Protein AF-A0A0M3AJU9-F1 (afdb_monomer_lite)

Secondary structure (DSSP, 8-state):
--SSPPPHHHHHHHHTTT-B---STT---HHHHHHHHHTT-S---SSS-THHHHHHHHHHHTT----TTTTSGGGGGTSSPPPSS--TT-EEEEEETTEEEEEEEEEE-TTT-PEEEE-SSSSSB-

Foldseek 3Di:
DDPDPDQQLVVVLVVFAFPFFDPDPPDTDVVLQVLCVVLVHPDRHLVQQCQLSSSCSSCVSNVHWAFPPSRFLCSRVVGDDDDPDADAQDWDWAADVPGIGIFGFHAADPPPRHTDTGTAPPVRGD

pLDDT: mean 90.04, std 9.19, range [48.62, 98.31]

Radius of gyration: 14.42 Å; chains: 1; bounding box: 41×31×39 Å

Structure (mmCIF, N/CA/C/O backbone):
data_AF-A0A0M3AJU9-F1
#
_entry.id   AF-A0A0M3AJU9-F1
#
loop_
_atom_site.group_PDB
_atom_site.id
_atom_site.type_symbol
_atom_site.label_atom_id
_atom_site.label_alt_id
_atom_site.label_comp_id
_atom_site.label_asym_id
_atom_site.label_entity_id
_atom_site.label_seq_id
_atom_site.pdbx_PDB_ins_code
_atom_site.Cartn_x
_atom_site.Cartn_y
_atom_site.Cartn_z
_atom_site.occupancy
_atom_site.B_iso_or_equiv
_atom_site.auth_seq_id
_atom_site.auth_comp_id
_atom_site.auth_asym_id
_atom_site.auth_atom_id
_atom_site.pdbx_PDB_model_num
ATOM 1 N N . MET A 1 1 ? -5.287 -4.128 23.562 1.00 48.62 1 MET A N 1
ATOM 2 C CA . MET A 1 1 ? -4.801 -4.692 22.281 1.00 48.62 1 MET A CA 1
ATOM 3 C C . MET A 1 1 ? -5.814 -5.745 21.845 1.00 48.62 1 MET A C 1
ATOM 5 O O . MET A 1 1 ? -6.502 -6.253 22.721 1.00 48.62 1 MET A O 1
ATOM 9 N N . SER A 1 2 ? -6.026 -5.993 20.550 1.00 50.41 2 SER A N 1
ATOM 10 C CA . SER A 1 2 ? -7.012 -6.999 20.117 1.00 50.41 2 SER A CA 1
ATOM 11 C C . SER A 1 2 ? -6.583 -8.402 20.553 1.00 50.41 2 SER A C 1
ATOM 13 O O . SER A 1 2 ? -5.413 -8.732 20.417 1.00 50.41 2 SER A O 1
ATOM 15 N N . ASN A 1 3 ? -7.524 -9.234 21.008 1.00 65.12 3 ASN A N 1
ATOM 16 C CA . ASN A 1 3 ? -7.285 -10.653 21.335 1.00 65.12 3 ASN A CA 1
ATOM 17 C C . ASN A 1 3 ? -7.138 -11.564 20.099 1.00 65.12 3 ASN A C 1
ATOM 19 O O . ASN A 1 3 ? -7.017 -12.776 20.238 1.00 65.12 3 ASN A O 1
ATOM 23 N N . TYR A 1 4 ? -7.184 -10.999 18.893 1.00 67.56 4 T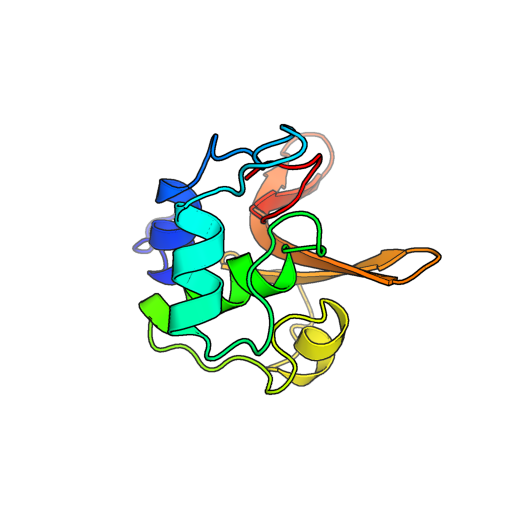YR A N 1
ATOM 24 C CA . TYR A 1 4 ? -7.017 -11.744 17.650 1.00 67.56 4 TYR A CA 1
ATOM 25 C C . TYR A 1 4 ? -5.547 -11.731 17.214 1.00 67.56 4 TYR A C 1
ATOM 27 O O . TYR A 1 4 ? -4.893 -10.697 17.391 1.00 67.56 4 TYR A O 1
ATOM 35 N N . PRO A 1 5 ? -5.037 -12.838 16.636 1.00 81.12 5 PRO A N 1
ATOM 36 C CA . PRO A 1 5 ? -3.698 -12.866 16.060 1.00 81.12 5 PRO A CA 1
ATOM 37 C C . PRO A 1 5 ? -3.569 -11.798 14.969 1.00 81.12 5 PRO A C 1
ATOM 39 O O . PRO A 1 5 ? -4.532 -11.496 14.257 1.00 81.12 5 PRO A O 1
ATOM 42 N N . GLU A 1 6 ? -2.380 -11.204 14.856 1.00 90.81 6 GLU A N 1
ATOM 43 C CA . GLU A 1 6 ? -2.110 -10.203 13.827 1.00 90.81 6 GLU A CA 1
ATOM 44 C C . GLU A 1 6 ? -2.295 -10.810 12.431 1.00 90.81 6 GLU A C 1
ATOM 46 O O . GLU A 1 6 ? -1.889 -11.940 12.157 1.00 90.81 6 GLU A O 1
ATOM 51 N N . LEU A 1 7 ? -2.934 -10.049 11.542 1.00 95.75 7 LEU A N 1
ATOM 52 C CA . LEU A 1 7 ? -3.158 -10.490 10.171 1.00 95.75 7 LEU A CA 1
ATOM 53 C C . LEU A 1 7 ? -1.808 -10.571 9.441 1.00 95.75 7 LEU A C 1
ATOM 55 O O . LEU A 1 7 ? -1.043 -9.605 9.515 1.00 95.75 7 LEU A O 1
ATOM 59 N N . PRO A 1 8 ? -1.514 -11.648 8.686 1.00 97.00 8 PRO A N 1
ATOM 60 C CA . PRO A 1 8 ? -0.189 -11.848 8.092 1.00 97.00 8 PRO A CA 1
ATOM 61 C C . PRO A 1 8 ? 0.297 -10.691 7.208 1.00 97.00 8 PRO A C 1
ATOM 63 O O . PRO A 1 8 ? 1.467 -10.324 7.261 1.00 97.00 8 PRO A O 1
ATOM 66 N N . TRP A 1 9 ? -0.598 -10.052 6.446 1.00 97.44 9 TRP A N 1
ATOM 67 C CA . TRP A 1 9 ? -0.236 -8.900 5.608 1.00 97.44 9 TRP A CA 1
ATOM 68 C C . TRP A 1 9 ? 0.020 -7.622 6.418 1.00 97.44 9 TRP A C 1
ATOM 70 O O . TRP A 1 9 ? 0.745 -6.744 5.960 1.00 97.44 9 TRP A O 1
ATOM 80 N N . ILE A 1 10 ? -0.544 -7.507 7.625 1.00 97.44 10 ILE A N 1
ATOM 81 C CA . ILE A 1 10 ? -0.241 -6.399 8.537 1.00 97.44 10 ILE A CA 1
ATOM 82 C C . ILE A 1 10 ? 1.083 -6.644 9.251 1.00 97.44 10 ILE A C 1
ATOM 84 O O . ILE A 1 10 ? 1.879 -5.713 9.353 1.00 97.44 10 ILE A O 1
ATOM 88 N N . ALA A 1 11 ? 1.357 -7.885 9.657 1.00 96.56 11 ALA A N 1
ATOM 89 C CA . ALA A 1 11 ? 2.671 -8.268 10.164 1.00 96.56 11 ALA A CA 1
ATOM 90 C C . ALA A 1 11 ? 3.769 -7.975 9.126 1.00 96.56 11 ALA A C 1
ATOM 92 O O . ALA A 1 11 ? 4.795 -7.394 9.470 1.00 96.56 11 ALA A O 1
ATOM 93 N N . GLU A 1 12 ? 3.536 -8.302 7.849 1.00 97.44 12 GLU A N 1
ATOM 94 C CA . GLU A 1 12 ? 4.456 -7.958 6.759 1.00 97.44 12 GLU A CA 1
ATOM 95 C C . GLU A 1 12 ? 4.616 -6.442 6.601 1.00 97.44 12 GLU A C 1
ATOM 97 O O . GLU A 1 12 ? 5.741 -5.948 6.588 1.00 97.44 12 GLU A O 1
ATOM 102 N N . ALA A 1 13 ? 3.515 -5.686 6.575 1.00 96.94 13 ALA A N 1
ATOM 103 C CA . ALA A 1 13 ? 3.562 -4.229 6.469 1.00 96.94 13 ALA A CA 1
ATOM 104 C C . ALA A 1 13 ? 4.391 -3.577 7.593 1.00 96.94 13 ALA A C 1
ATOM 106 O O . ALA A 1 13 ? 5.116 -2.614 7.348 1.00 96.94 13 ALA A O 1
ATOM 107 N N . ARG A 1 14 ? 4.319 -4.104 8.824 1.00 95.69 14 ARG A N 1
ATOM 108 C CA . ARG A 1 14 ? 5.064 -3.573 9.979 1.00 95.69 14 ARG A CA 1
ATOM 109 C C . ARG A 1 14 ? 6.573 -3.762 9.889 1.00 95.69 14 ARG A C 1
ATOM 111 O O . ARG A 1 14 ? 7.291 -2.940 10.453 1.00 95.69 14 ARG A O 1
ATOM 118 N N . LYS A 1 15 ? 7.060 -4.791 9.187 1.00 96.06 15 LYS A N 1
ATOM 119 C CA . LYS A 1 15 ? 8.507 -5.018 8.996 1.00 96.06 15 LYS A CA 1
ATOM 120 C C . LYS A 1 15 ? 9.184 -3.875 8.247 1.00 96.06 15 LYS A C 1
ATOM 122 O O . LYS A 1 15 ? 10.386 -3.687 8.384 1.00 96.06 15 LYS A O 1
ATOM 127 N N . HIS A 1 16 ? 8.405 -3.130 7.469 1.00 95.06 16 HIS A N 1
ATOM 128 C CA . HIS A 1 16 ? 8.902 -2.073 6.600 1.00 95.06 16 HIS A CA 1
ATOM 129 C C . HIS A 1 16 ? 8.755 -0.678 7.204 1.00 95.06 16 HIS A C 1
ATOM 131 O O . HIS A 1 16 ? 9.164 0.274 6.557 1.00 95.06 16 HIS A O 1
ATOM 137 N N . ILE A 1 17 ? 8.210 -0.531 8.420 1.00 92.81 17 ILE A N 1
ATOM 138 C CA . ILE A 1 17 ? 8.116 0.774 9.094 1.00 92.81 17 ILE A CA 1
ATOM 139 C C . ILE A 1 17 ? 9.506 1.414 9.173 1.00 92.81 17 ILE A C 1
ATOM 141 O O . ILE A 1 17 ? 10.449 0.811 9.686 1.00 92.81 17 ILE A O 1
ATOM 145 N N . GLY A 1 18 ? 9.618 2.648 8.683 1.00 89.69 18 GLY A N 1
ATOM 146 C CA . GLY A 1 18 ? 10.884 3.377 8.605 1.00 89.69 18 GLY A CA 1
ATOM 147 C C . GLY A 1 18 ? 11.653 3.179 7.297 1.00 89.69 18 GLY A C 1
ATOM 148 O O . GLY A 1 18 ? 12.654 3.872 7.096 1.00 89.69 18 GLY A O 1
ATOM 149 N N . LEU A 1 19 ? 11.188 2.308 6.391 1.00 88.88 19 LEU A N 1
ATOM 150 C CA . LEU A 1 19 ? 11.681 2.257 5.017 1.00 88.88 19 LEU A CA 1
ATOM 151 C C . LEU A 1 19 ? 11.420 3.602 4.341 1.00 88.88 19 LEU A C 1
ATOM 153 O O . LEU A 1 19 ? 10.322 4.153 4.426 1.00 88.88 19 LEU A O 1
ATOM 157 N N . LYS A 1 20 ? 12.435 4.104 3.644 1.00 84.44 20 LYS A N 1
ATOM 158 C CA . LYS A 1 20 ? 12.365 5.332 2.859 1.00 84.44 20 LYS A CA 1
ATOM 159 C C . LYS A 1 20 ? 12.706 5.022 1.410 1.00 84.44 20 LYS A C 1
ATOM 161 O O . LYS A 1 20 ? 13.487 4.108 1.139 1.00 84.44 20 LYS A O 1
ATOM 166 N N . GLU A 1 21 ? 12.109 5.786 0.511 1.00 77.88 21 GLU A N 1
ATOM 167 C CA . GLU A 1 21 ? 12.586 5.920 -0.863 1.00 77.88 21 GLU A CA 1
ATOM 168 C C . GLU A 1 21 ? 14.045 6.394 -0.859 1.00 77.88 21 GLU A C 1
ATOM 170 O O . GLU A 1 21 ? 14.448 7.171 0.021 1.00 77.88 21 GLU A O 1
ATOM 175 N N . ASP A 1 22 ? 14.840 5.921 -1.816 1.00 76.50 22 ASP A N 1
ATOM 176 C CA . ASP A 1 22 ? 16.164 6.491 -2.039 1.00 76.50 22 ASP A CA 1
ATOM 177 C C . ASP A 1 22 ? 15.997 7.750 -2.897 1.00 76.50 22 ASP A C 1
ATOM 179 O O . ASP A 1 22 ? 15.575 7.692 -4.042 1.00 76.50 22 ASP A O 1
ATOM 183 N N . THR A 1 23 ? 16.291 8.921 -2.335 1.00 73.19 23 THR A N 1
ATOM 184 C CA . THR A 1 23 ? 16.138 10.200 -3.050 1.00 73.19 23 THR A CA 1
ATOM 185 C C . THR A 1 23 ? 17.369 10.577 -3.877 1.00 73.19 23 THR A C 1
ATOM 187 O O . THR A 1 23 ? 17.461 11.697 -4.395 1.00 73.19 23 THR A O 1
ATOM 190 N N . SER A 1 24 ? 18.365 9.691 -3.975 1.00 73.00 24 SER A N 1
ATOM 191 C CA . SER A 1 24 ? 19.571 9.958 -4.749 1.00 73.00 24 SER A CA 1
ATOM 192 C C . SER A 1 24 ? 19.329 9.768 -6.247 1.00 73.00 24 SER A C 1
ATOM 194 O O . SER A 1 24 ? 18.714 8.814 -6.691 1.00 73.00 24 SER A O 1
ATOM 196 N N . LYS A 1 25 ? 19.888 10.667 -7.065 1.00 63.25 25 LYS A N 1
ATOM 197 C CA . LYS A 1 25 ? 19.652 10.731 -8.524 1.00 63.25 25 LYS A CA 1
ATOM 198 C C . LYS A 1 25 ? 19.941 9.453 -9.327 1.00 63.25 25 LYS A C 1
ATOM 200 O O . LYS A 1 25 ? 19.588 9.405 -10.499 1.00 63.25 25 LYS A O 1
ATOM 205 N N . PHE A 1 26 ? 20.677 8.500 -8.761 1.00 72.38 26 PHE A N 1
ATOM 206 C CA . PHE A 1 26 ? 21.197 7.335 -9.484 1.00 72.38 26 PHE A CA 1
ATOM 207 C C . PHE A 1 26 ? 21.049 6.027 -8.704 1.00 72.38 26 PHE A C 1
ATOM 209 O O . PHE A 1 26 ? 21.648 5.022 -9.093 1.00 72.38 26 PHE A O 1
ATOM 216 N N . LYS A 1 27 ? 20.332 6.030 -7.575 1.00 76.88 27 LYS A N 1
ATOM 217 C CA . LYS A 1 27 ? 20.080 4.810 -6.809 1.00 76.88 27 LYS A CA 1
ATOM 218 C C . LYS A 1 27 ? 18.611 4.733 -6.464 1.00 76.88 27 LYS A C 1
ATOM 220 O O . LYS A 1 27 ? 17.989 5.740 -6.172 1.00 76.88 27 LYS A O 1
ATOM 225 N N . HIS A 1 28 ? 18.135 3.501 -6.443 1.00 80.88 28 HIS A N 1
ATOM 226 C CA . HIS A 1 28 ? 16.785 3.158 -6.052 1.00 80.88 28 HIS A CA 1
ATOM 227 C C . HIS A 1 28 ? 16.842 2.277 -4.812 1.00 80.88 28 HIS A C 1
ATOM 229 O O . HIS A 1 28 ? 17.797 1.510 -4.621 1.00 80.88 28 HIS A O 1
ATOM 235 N N . SER A 1 29 ? 15.790 2.321 -4.004 1.00 86.69 29 SER A N 1
ATOM 236 C CA . SER A 1 29 ? 15.625 1.433 -2.861 1.00 86.69 29 SER A CA 1
ATOM 237 C C . SER A 1 29 ? 15.667 -0.038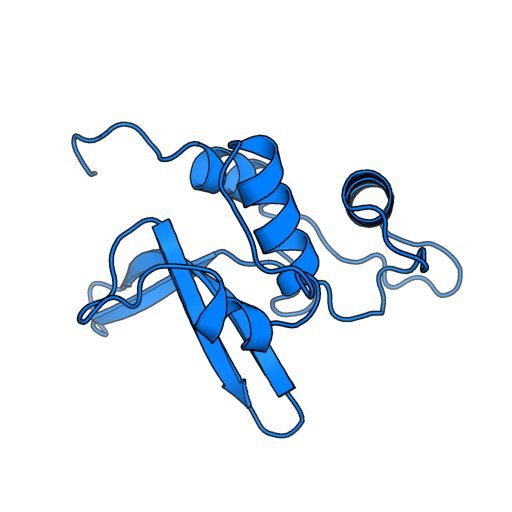 -3.306 1.00 86.69 29 SER A C 1
ATOM 239 O O . SER A 1 29 ? 14.746 -0.503 -3.989 1.00 86.69 29 SER A O 1
ATOM 241 N N . PRO A 1 30 ? 16.684 -0.829 -2.899 1.00 90.69 30 PRO A N 1
ATOM 242 C CA . PRO A 1 30 ? 16.794 -2.231 -3.308 1.00 90.69 30 PRO A CA 1
ATOM 243 C C . PRO A 1 30 ? 15.591 -3.055 -2.835 1.00 90.69 30 PRO A C 1
ATOM 245 O O . PRO A 1 30 ? 15.191 -4.016 -3.491 1.00 90.69 30 PRO A O 1
ATOM 248 N N . THR A 1 31 ? 14.972 -2.642 -1.727 1.00 92.75 31 THR A N 1
ATOM 249 C CA . THR A 1 31 ? 13.748 -3.238 -1.197 1.00 92.75 31 THR A CA 1
ATOM 250 C C . THR A 1 31 ? 12.572 -3.026 -2.150 1.00 92.75 31 THR A C 1
ATOM 252 O O . THR A 1 31 ? 11.930 -4.002 -2.537 1.00 92.75 31 THR A O 1
ATOM 255 N N . ILE A 1 32 ? 12.322 -1.788 -2.594 1.00 90.88 32 ILE A N 1
ATOM 256 C CA . ILE A 1 32 ? 11.211 -1.482 -3.512 1.00 90.88 32 ILE A CA 1
ATOM 257 C C . ILE A 1 32 ? 11.423 -2.183 -4.857 1.00 90.88 32 ILE A C 1
ATOM 259 O O . ILE A 1 32 ? 10.501 -2.818 -5.374 1.00 90.88 32 ILE A O 1
ATOM 263 N N . LEU A 1 33 ? 12.653 -2.169 -5.378 1.00 92.88 33 LEU A N 1
ATOM 264 C CA . LEU A 1 33 ? 13.008 -2.900 -6.595 1.00 92.88 33 LEU A CA 1
ATOM 265 C C . LEU A 1 33 ? 12.755 -4.410 -6.471 1.00 92.88 33 LEU A C 1
ATOM 267 O O . LEU A 1 33 ? 12.290 -5.045 -7.421 1.00 92.88 33 LEU A O 1
ATOM 271 N N . SER A 1 34 ? 13.032 -4.999 -5.304 1.00 95.19 34 SER A N 1
ATOM 272 C CA . SER A 1 34 ? 12.770 -6.423 -5.068 1.00 95.19 34 SER A CA 1
ATOM 273 C C . SER A 1 34 ? 11.274 -6.753 -5.141 1.00 95.19 34 SER A C 1
ATOM 275 O O . SER A 1 34 ? 10.904 -7.776 -5.720 1.00 95.19 34 SER A O 1
ATOM 277 N N . TRP A 1 35 ? 10.412 -5.859 -4.645 1.00 96.25 35 TRP A N 1
ATOM 278 C CA . TRP A 1 35 ? 8.958 -6.007 -4.726 1.00 96.25 35 TRP A CA 1
ATOM 279 C C . TRP A 1 35 ? 8.459 -5.892 -6.159 1.00 96.25 35 TRP A C 1
ATOM 281 O O . TRP A 1 35 ? 7.678 -6.729 -6.600 1.00 96.25 35 TRP A O 1
ATOM 291 N N . LEU A 1 36 ? 8.942 -4.897 -6.910 1.00 95.81 36 LEU A N 1
ATOM 292 C CA . LEU A 1 36 ? 8.604 -4.727 -8.325 1.00 95.81 36 LEU A CA 1
ATOM 293 C C . LEU A 1 36 ? 8.935 -5.989 -9.127 1.00 95.81 36 LEU A C 1
ATOM 295 O O . LEU A 1 36 ? 8.088 -6.493 -9.867 1.00 95.81 36 LEU A O 1
ATOM 299 N N . LYS A 1 37 ? 10.121 -6.566 -8.903 1.00 96.06 37 LYS A N 1
ATOM 300 C CA . LYS A 1 37 ? 10.524 -7.832 -9.522 1.00 96.06 37 LYS A CA 1
ATOM 301 C C . LYS A 1 37 ? 9.604 -8.993 -9.126 1.00 96.06 37 LYS A C 1
ATOM 303 O O . LYS A 1 37 ? 9.180 -9.747 -9.998 1.00 96.06 37 LYS A O 1
ATOM 308 N N . ALA A 1 38 ? 9.281 -9.138 -7.840 1.00 96.56 38 ALA A N 1
ATOM 309 C CA . ALA A 1 38 ? 8.410 -10.209 -7.338 1.00 96.56 38 ALA A CA 1
ATOM 310 C C . ALA A 1 38 ? 6.953 -10.098 -7.834 1.00 96.56 38 ALA A C 1
ATOM 312 O O . ALA A 1 38 ? 6.265 -11.107 -8.001 1.00 96.56 38 ALA A O 1
ATOM 313 N N . LEU A 1 39 ? 6.491 -8.876 -8.103 1.00 96.69 39 LEU A N 1
ATOM 314 C CA . LEU A 1 39 ? 5.161 -8.577 -8.639 1.00 96.69 39 LEU A CA 1
ATOM 315 C C . LEU A 1 39 ? 5.107 -8.601 -10.178 1.00 96.69 39 LEU A C 1
ATOM 317 O O . LEU A 1 39 ? 4.027 -8.444 -10.750 1.00 96.69 39 LEU A O 1
ATOM 321 N N . GLY A 1 40 ? 6.245 -8.807 -10.853 1.00 95.75 40 GLY A N 1
ATOM 322 C 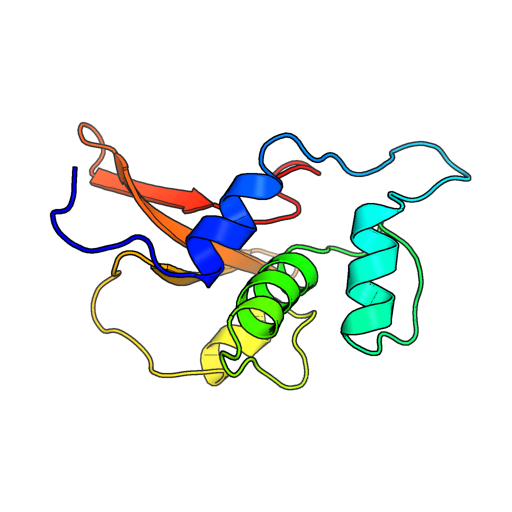CA . GLY A 1 40 ? 6.329 -8.864 -12.314 1.00 95.75 40 GLY A CA 1
ATOM 323 C C . GLY A 1 40 ? 6.147 -7.506 -12.996 1.00 95.75 40 GLY A C 1
ATOM 324 O O . GLY A 1 40 ? 5.543 -7.432 -14.066 1.00 95.75 40 GLY A O 1
ATOM 325 N N . ALA A 1 41 ? 6.621 -6.427 -12.370 1.00 95.38 41 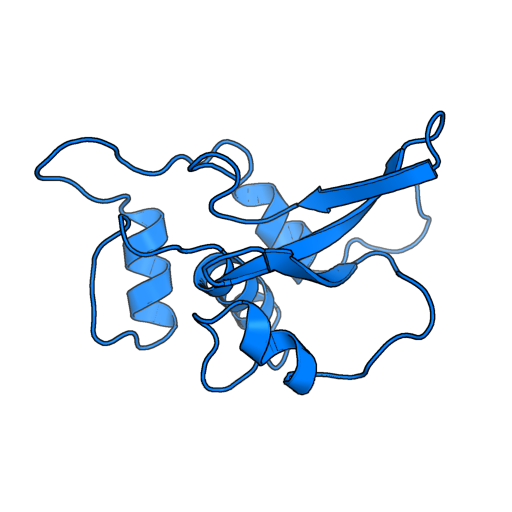ALA A N 1
ATOM 326 C CA . ALA A 1 41 ? 6.608 -5.089 -12.953 1.00 95.38 41 ALA A CA 1
ATOM 327 C C . ALA A 1 41 ? 7.479 -5.009 -14.220 1.00 95.38 41 ALA A C 1
ATOM 329 O O . ALA A 1 41 ? 8.499 -5.687 -14.337 1.00 95.38 41 ALA A O 1
ATOM 330 N N . TRP A 1 42 ? 7.103 -4.133 -15.155 1.00 93.94 42 TRP A N 1
ATOM 331 C CA . TRP A 1 42 ? 7.891 -3.842 -16.364 1.00 93.94 42 TRP A CA 1
ATOM 332 C C . TRP A 1 42 ? 8.860 -2.659 -16.187 1.00 93.94 42 TRP A C 1
ATOM 334 O O . TRP A 1 42 ? 9.511 -2.251 -17.147 1.00 93.94 42 TRP A O 1
ATOM 344 N N . TRP A 1 43 ? 8.926 -2.084 -14.985 1.00 92.25 43 TRP A N 1
ATOM 345 C CA . TRP A 1 43 ? 9.800 -0.970 -14.615 1.00 92.25 43 TRP A CA 1
ATOM 346 C C . TRP A 1 43 ? 10.546 -1.303 -13.321 1.00 92.25 43 TRP A C 1
ATOM 348 O O . TRP A 1 43 ? 10.153 -2.211 -12.586 1.00 92.25 43 TRP A O 1
ATOM 358 N N . MET A 1 44 ? 11.638 -0.584 -13.069 1.00 88.31 44 MET A N 1
ATOM 359 C CA . MET A 1 44 ? 12.579 -0.854 -11.979 1.00 88.31 44 MET A CA 1
ATOM 360 C C . MET A 1 44 ? 13.118 0.463 -11.403 1.00 88.31 44 MET A C 1
ATOM 362 O O . MET A 1 44 ? 14.322 0.699 -11.413 1.00 88.31 44 MET A O 1
ATOM 366 N N . ASP A 1 45 ? 12.209 1.305 -10.920 1.00 83.50 45 ASP A N 1
ATOM 367 C CA . ASP A 1 45 ? 12.488 2.597 -10.284 1.00 83.50 45 ASP A CA 1
ATOM 368 C C . ASP A 1 45 ? 11.611 2.759 -9.029 1.00 83.50 45 ASP A C 1
ATOM 370 O O . ASP A 1 45 ? 10.575 2.091 -8.906 1.00 83.50 45 ASP A O 1
ATOM 374 N N . ASP A 1 46 ? 12.037 3.582 -8.071 1.00 76.44 46 ASP A N 1
ATOM 375 C CA . ASP A 1 46 ? 11.289 3.866 -6.838 1.00 76.44 46 ASP A CA 1
ATOM 376 C C . ASP A 1 46 ? 10.662 5.265 -6.808 1.00 76.44 46 ASP A C 1
ATOM 378 O O . ASP A 1 46 ? 9.841 5.531 -5.935 1.00 76.44 46 ASP A O 1
ATOM 382 N N . GLU A 1 47 ? 10.934 6.106 -7.805 1.00 78.50 47 GLU A N 1
ATOM 383 C CA . GLU A 1 47 ? 10.294 7.407 -8.010 1.00 78.50 47 GLU A CA 1
ATOM 384 C C . GLU A 1 47 ? 8.836 7.273 -8.483 1.00 78.50 47 GLU A C 1
ATOM 386 O O . GLU A 1 47 ? 8.003 8.166 -8.267 1.00 78.50 47 GLU A O 1
ATOM 391 N N . THR A 1 48 ? 8.483 6.150 -9.120 1.00 81.06 48 THR A N 1
ATOM 392 C CA . THR A 1 48 ? 7.089 5.826 -9.432 1.00 81.06 48 THR A CA 1
ATOM 393 C C . THR A 1 48 ? 6.302 5.580 -8.140 1.00 81.06 48 THR A C 1
ATOM 395 O O . THR A 1 48 ? 6.701 4.750 -7.320 1.00 81.06 48 THR A O 1
ATOM 398 N N . PRO A 1 49 ? 5.120 6.207 -7.945 1.00 86.06 49 PRO A N 1
ATOM 399 C CA . PRO A 1 49 ? 4.373 6.067 -6.703 1.00 86.06 49 PRO A CA 1
ATOM 400 C C . PRO A 1 49 ? 4.096 4.615 -6.278 1.00 86.06 49 PRO A C 1
ATOM 402 O O . PRO A 1 49 ? 3.234 3.936 -6.831 1.00 86.06 49 PRO A O 1
ATOM 405 N N . TRP A 1 50 ? 4.755 4.169 -5.208 1.00 90.75 50 TRP A N 1
ATOM 406 C CA . TRP A 1 50 ? 4.789 2.761 -4.789 1.00 90.75 50 TRP A CA 1
ATOM 407 C C . TRP A 1 50 ? 3.795 2.390 -3.671 1.00 90.75 50 TRP A C 1
ATOM 409 O O . TRP A 1 50 ? 3.897 1.322 -3.069 1.00 90.75 50 TRP A O 1
ATOM 419 N N . CYS A 1 51 ? 2.777 3.220 -3.402 1.00 94.19 51 CYS A N 1
ATOM 420 C CA . CYS A 1 51 ? 1.731 2.888 -2.421 1.00 94.19 51 CYS A CA 1
ATOM 421 C C . CYS A 1 51 ? 0.946 1.615 -2.799 1.00 94.19 51 CYS A C 1
ATOM 423 O O . CYS A 1 51 ? 0.664 0.782 -1.938 1.00 94.19 51 CYS A O 1
ATOM 425 N N . GLY A 1 52 ? 0.642 1.437 -4.092 1.00 95.88 52 GLY A N 1
ATOM 426 C CA . GLY A 1 52 ? 0.022 0.222 -4.623 1.00 95.88 52 GLY A CA 1
ATOM 427 C C . GLY A 1 52 ? 0.963 -0.977 -4.566 1.00 95.88 52 GLY A C 1
ATOM 428 O O . GLY A 1 52 ? 0.557 -2.035 -4.093 1.00 95.88 52 GLY A O 1
ATOM 429 N N . THR A 1 53 ? 2.227 -0.788 -4.956 1.00 96.81 53 THR A N 1
ATOM 430 C CA . THR A 1 53 ? 3.296 -1.798 -4.875 1.00 96.81 53 THR A CA 1
ATOM 431 C C . THR A 1 53 ? 3.455 -2.345 -3.460 1.00 96.81 53 THR A C 1
ATOM 433 O O . THR A 1 53 ? 3.467 -3.556 -3.266 1.00 96.81 53 THR A O 1
ATOM 436 N N . PHE A 1 54 ? 3.509 -1.465 -2.459 1.00 97.62 54 PHE A N 1
ATOM 437 C CA . PHE A 1 54 ? 3.633 -1.851 -1.056 1.00 97.62 54 PHE A CA 1
ATOM 438 C C . PHE A 1 54 ? 2.466 -2.724 -0.584 1.00 97.62 54 PHE A C 1
ATOM 440 O O . PHE A 1 54 ? 2.670 -3.780 0.016 1.00 97.62 54 PHE A O 1
ATOM 447 N N . VAL A 1 55 ? 1.229 -2.297 -0.865 1.00 97.88 55 VAL A N 1
ATOM 448 C CA . VAL A 1 55 ? 0.031 -3.060 -0.488 1.00 97.88 55 VAL A CA 1
ATOM 449 C C . VAL A 1 55 ? 0.006 -4.407 -1.214 1.00 97.88 55 VAL A C 1
ATOM 451 O O . VAL A 1 55 ? -0.292 -5.422 -0.586 1.00 97.88 55 VAL A O 1
ATOM 454 N N . ALA A 1 56 ? 0.379 -4.438 -2.495 1.00 97.88 56 ALA A N 1
ATOM 455 C CA . ALA A 1 56 ? 0.461 -5.659 -3.288 1.00 97.88 56 ALA A CA 1
ATOM 456 C C . ALA A 1 56 ? 1.483 -6.645 -2.713 1.00 97.88 56 ALA A C 1
ATOM 458 O O . ALA A 1 56 ? 1.144 -7.806 -2.513 1.00 97.88 56 ALA A O 1
ATOM 459 N N . HIS A 1 57 ? 2.691 -6.177 -2.377 1.00 98.12 57 HIS A N 1
ATOM 460 C CA . HIS A 1 57 ? 3.743 -6.984 -1.744 1.00 98.12 57 HIS A CA 1
ATOM 461 C C . HIS A 1 57 ? 3.262 -7.622 -0.434 1.00 98.12 57 HIS A C 1
ATOM 463 O O . HIS A 1 57 ? 3.406 -8.830 -0.225 1.00 98.12 57 HIS A O 1
ATOM 469 N N . CYS A 1 58 ? 2.619 -6.830 0.430 1.00 98.31 58 CYS A N 1
ATOM 470 C CA . CYS A 1 58 ? 2.096 -7.320 1.707 1.00 98.31 58 CYS A CA 1
ATOM 471 C C . CYS A 1 58 ? 1.007 -8.388 1.514 1.00 98.31 58 CYS A C 1
ATOM 473 O O . CYS A 1 58 ? 0.981 -9.387 2.235 1.00 98.31 58 CYS A O 1
ATOM 475 N N . LEU A 1 59 ? 0.110 -8.197 0.540 1.00 97.69 59 LEU A N 1
ATOM 476 C CA . LEU A 1 59 ? -0.947 -9.161 0.222 1.00 97.69 59 LEU A CA 1
ATOM 477 C C . LEU A 1 59 ? -0.382 -10.426 -0.439 1.00 97.69 59 LEU A C 1
ATOM 479 O O . LEU A 1 59 ? -0.763 -11.525 -0.043 1.00 97.69 59 LEU A O 1
ATOM 483 N N . GLN A 1 60 ? 0.560 -10.287 -1.377 1.00 97.81 60 GLN A N 1
ATOM 484 C CA . GLN A 1 60 ? 1.237 -11.397 -2.054 1.00 97.81 60 GLN A CA 1
ATOM 485 C C . GLN A 1 60 ? 1.962 -12.297 -1.050 1.00 97.81 60 GLN A C 1
ATOM 487 O O . GLN A 1 60 ? 1.764 -13.510 -1.064 1.00 97.81 60 GLN A O 1
ATOM 492 N N . THR A 1 61 ? 2.731 -11.703 -0.133 1.00 97.50 61 THR A N 1
ATOM 493 C CA . THR A 1 61 ? 3.454 -12.428 0.927 1.00 97.50 61 THR A CA 1
ATOM 494 C C . THR A 1 61 ? 2.504 -13.203 1.847 1.00 97.50 61 THR A C 1
ATOM 496 O O . THR A 1 61 ? 2.846 -14.273 2.343 1.00 97.50 61 THR A O 1
ATOM 499 N N . ALA A 1 62 ? 1.284 -12.696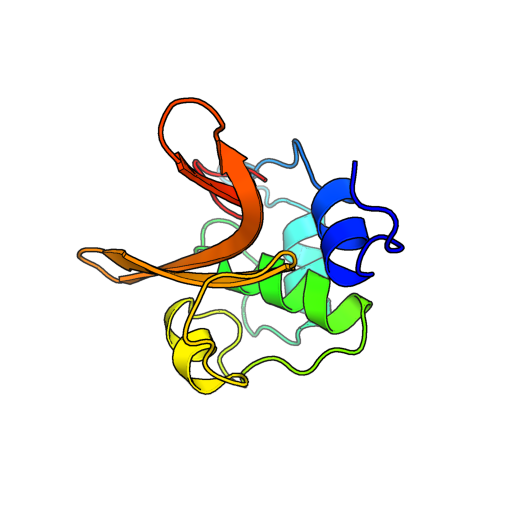 2.045 1.00 97.06 62 ALA A N 1
ATOM 500 C CA . ALA A 1 62 ? 0.241 -13.345 2.834 1.00 97.06 62 ALA A CA 1
ATOM 501 C C . ALA A 1 62 ? -0.647 -14.322 2.032 1.00 97.06 62 ALA A C 1
ATOM 503 O O . ALA A 1 62 ? -1.598 -14.866 2.592 1.00 97.06 62 ALA A O 1
ATOM 504 N N . GLY A 1 63 ? -0.393 -14.522 0.733 1.00 96.69 63 GLY A N 1
ATOM 505 C CA . GLY A 1 63 ? -1.226 -15.362 -0.137 1.00 96.69 63 GLY A CA 1
ATOM 506 C C . GLY A 1 63 ? -2.631 -14.799 -0.399 1.00 96.69 63 GLY A C 1
ATOM 507 O O . GLY A 1 63 ? -3.545 -15.545 -0.753 1.00 96.69 63 GLY A O 1
ATOM 508 N N . ILE A 1 64 ? -2.832 -13.493 -0.210 1.00 95.94 64 ILE A N 1
ATOM 509 C CA . ILE A 1 64 ? -4.116 -12.816 -0.404 1.00 95.94 64 ILE A CA 1
ATOM 510 C C . ILE A 1 64 ? -4.204 -12.264 -1.827 1.00 95.94 64 ILE A C 1
ATOM 512 O O . ILE A 1 64 ? -3.251 -11.693 -2.351 1.00 95.94 64 ILE A O 1
ATOM 516 N N . LYS A 1 65 ? -5.375 -12.409 -2.456 1.00 94.88 65 LYS A N 1
ATOM 517 C CA . LYS A 1 65 ? -5.639 -11.853 -3.790 1.00 94.88 65 LYS A CA 1
ATOM 518 C C . LYS A 1 65 ? -5.578 -10.323 -3.777 1.00 94.88 65 LYS A C 1
ATOM 520 O O . LYS A 1 65 ? -6.030 -9.674 -2.837 1.00 94.88 65 LYS A O 1
ATOM 525 N N . PHE A 1 66 ? -5.077 -9.761 -4.868 1.00 95.69 66 PHE A N 1
ATOM 526 C CA . PHE A 1 66 ? -4.958 -8.325 -5.109 1.00 95.69 66 PHE A CA 1
ATOM 527 C C . PHE A 1 66 ? -5.327 -8.023 -6.578 1.00 95.69 66 PHE A C 1
ATOM 529 O O . PHE A 1 66 ? -5.371 -8.950 -7.395 1.00 95.69 66 PHE A O 1
ATOM 536 N N . PRO A 1 67 ? -5.676 -6.772 -6.935 1.00 95.62 67 PRO A N 1
ATOM 537 C CA . PRO A 1 67 ? -6.139 -6.445 -8.286 1.00 95.62 67 PRO A CA 1
ATOM 538 C C . PRO A 1 67 ? -5.039 -6.632 -9.340 1.00 95.62 67 PRO A C 1
ATOM 540 O O . PRO A 1 67 ? -3.858 -6.520 -9.037 1.00 95.62 67 PRO A O 1
ATOM 543 N N . LYS A 1 68 ? -5.429 -6.852 -10.604 1.00 94.44 68 LYS A N 1
ATOM 544 C CA . LYS A 1 68 ? -4.482 -7.013 -11.724 1.00 94.44 68 LYS A CA 1
ATOM 545 C C . LYS A 1 68 ? -3.566 -5.793 -11.886 1.00 94.44 68 LYS A C 1
ATOM 547 O O . LYS A 1 68 ? -2.355 -5.950 -11.982 1.00 94.44 68 LYS A O 1
ATOM 552 N N . ASP A 1 69 ? -4.136 -4.589 -11.851 1.00 94.94 69 ASP A N 1
ATOM 553 C CA . ASP A 1 69 ? -3.395 -3.321 -11.902 1.00 94.94 69 ASP A CA 1
ATOM 554 C C . ASP A 1 69 ? -2.937 -2.883 -10.500 1.00 94.94 69 ASP A C 1
ATOM 556 O O . ASP A 1 69 ? -3.213 -1.770 -10.048 1.00 94.94 69 ASP A O 1
ATOM 560 N N . TRP A 1 70 ? -2.267 -3.787 -9.781 1.00 95.62 70 TRP A N 1
ATOM 561 C CA . TRP A 1 70 ? -1.894 -3.670 -8.364 1.00 95.62 70 TRP A CA 1
ATOM 562 C C . TRP A 1 70 ? -1.085 -2.420 -7.999 1.00 95.62 70 TRP A C 1
ATOM 564 O O . TRP A 1 70 ? -1.110 -1.975 -6.853 1.00 95.62 70 TRP A O 1
ATOM 574 N N . PHE A 1 71 ? -0.386 -1.824 -8.959 1.00 94.31 71 PHE A N 1
ATOM 575 C CA . PHE A 1 71 ? 0.389 -0.597 -8.771 1.00 94.31 71 PHE A CA 1
ATOM 576 C C . PHE A 1 71 ? -0.506 0.649 -8.681 1.00 94.31 71 PHE A C 1
ATOM 578 O O . PHE A 1 71 ? -0.101 1.667 -8.119 1.00 94.31 71 PHE A O 1
ATOM 585 N N . ARG A 1 72 ? -1.750 0.594 -9.178 1.00 93.62 72 ARG A N 1
ATOM 586 C CA . ARG A 1 72 ? -2.693 1.721 -9.143 1.00 93.62 72 ARG A CA 1
ATOM 587 C C . ARG A 1 72 ? -3.526 1.686 -7.868 1.00 93.62 72 ARG A C 1
ATOM 589 O O . ARG A 1 72 ? -4.346 0.794 -7.675 1.00 93.62 72 ARG A O 1
ATOM 596 N N . ALA A 1 73 ? -3.436 2.735 -7.050 1.00 94.44 73 ALA A N 1
ATOM 597 C CA . ALA A 1 73 ? -4.226 2.855 -5.821 1.00 94.44 73 ALA A CA 1
ATOM 598 C C . ALA A 1 73 ? -5.744 2.662 -6.030 1.00 94.44 73 ALA A C 1
ATOM 600 O O . ALA A 1 73 ? -6.403 2.013 -5.223 1.00 94.44 73 ALA A O 1
ATOM 601 N N . LEU A 1 74 ? -6.305 3.188 -7.127 1.00 94.12 74 LEU A N 1
ATOM 602 C CA . LEU A 1 74 ? -7.741 3.082 -7.413 1.00 94.12 74 LEU A CA 1
ATOM 603 C C . LEU A 1 74 ? -8.180 1.679 -7.858 1.00 94.12 74 LEU A C 1
ATOM 605 O O . LEU A 1 74 ? -9.352 1.347 -7.695 1.00 94.12 74 LEU A O 1
ATOM 609 N N . ALA A 1 75 ? -7.270 0.829 -8.351 1.00 94.75 75 ALA A N 1
ATOM 610 C CA . ALA A 1 75 ? -7.611 -0.539 -8.753 1.00 94.75 75 ALA A CA 1
ATOM 611 C C . ALA A 1 75 ? -8.129 -1.372 -7.566 1.00 94.75 75 ALA A C 1
ATOM 613 O O . ALA A 1 75 ? -8.991 -2.240 -7.730 1.00 94.75 75 ALA A O 1
ATOM 614 N N . TYR A 1 76 ? -7.687 -1.043 -6.348 1.00 95.19 76 TYR A N 1
ATOM 615 C CA . TYR A 1 76 ? -8.123 -1.691 -5.110 1.00 95.19 76 TYR A CA 1
ATOM 616 C C . TYR A 1 76 ? -9.598 -1.461 -4.763 1.00 95.19 76 TYR A C 1
ATOM 618 O O . TYR A 1 76 ? -10.138 -2.218 -3.963 1.00 95.19 76 TYR A O 1
ATOM 626 N N . LEU A 1 77 ? -10.287 -0.500 -5.395 1.00 92.31 77 LEU A N 1
ATOM 627 C CA . LEU A 1 77 ? -11.746 -0.365 -5.264 1.00 92.31 77 LEU A CA 1
ATOM 628 C C . LEU A 1 77 ? -12.502 -1.578 -5.830 1.00 92.31 77 LEU A C 1
ATOM 630 O O . LEU A 1 77 ? -13.614 -1.858 -5.393 1.00 92.31 77 LEU A O 1
ATOM 634 N N . SER A 1 78 ? -11.892 -2.290 -6.783 1.00 88.56 78 SER A N 1
ATOM 635 C CA . SER A 1 78 ? -12.446 -3.486 -7.434 1.00 88.56 78 SER A CA 1
ATOM 636 C C . SER A 1 78 ? -11.750 -4.792 -7.026 1.00 88.56 78 SER A C 1
ATOM 638 O O . SER A 1 78 ? -12.173 -5.870 -7.427 1.00 88.56 78 SER A O 1
ATOM 640 N N . GLY A 1 79 ? -10.682 -4.710 -6.224 1.00 82.25 79 GLY A N 1
ATOM 641 C CA . GLY A 1 79 ? -9.791 -5.835 -5.918 1.00 82.25 79 GLY A CA 1
ATOM 642 C C . GLY A 1 79 ? -10.260 -6.775 -4.803 1.00 82.25 79 GLY A C 1
ATOM 643 O O . GLY A 1 79 ? -9.522 -7.688 -4.444 1.00 82.25 79 GLY A O 1
ATOM 644 N N . GLY A 1 80 ? -11.444 -6.559 -4.226 1.00 86.94 80 GLY A N 1
ATOM 645 C CA . GLY A 1 80 ? -11.940 -7.357 -3.106 1.00 86.94 80 GLY A CA 1
ATOM 646 C C . GLY A 1 80 ? -13.371 -7.013 -2.700 1.00 86.94 80 GLY A C 1
ATOM 647 O O . GLY A 1 80 ? -14.125 -6.401 -3.454 1.00 86.94 80 GLY A O 1
ATOM 648 N N . THR A 1 81 ? -13.746 -7.404 -1.483 1.00 91.44 81 THR A N 1
ATOM 649 C CA . THR A 1 81 ? -15.093 -7.177 -0.945 1.00 91.44 81 THR A CA 1
ATOM 650 C C . THR A 1 81 ? -15.207 -5.787 -0.328 1.00 91.44 81 THR A C 1
ATOM 652 O O . THR A 1 81 ? -14.516 -5.464 0.639 1.00 91.44 81 THR A O 1
ATOM 655 N N . LYS A 1 82 ? -16.123 -4.965 -0.851 1.00 93.38 82 LYS A N 1
ATOM 656 C CA . LYS A 1 82 ? -16.424 -3.645 -0.286 1.00 93.38 82 LYS A CA 1
ATOM 657 C C . LYS A 1 82 ? -17.014 -3.788 1.119 1.00 93.38 82 LYS A C 1
ATOM 659 O O . LYS A 1 82 ? -18.034 -4.445 1.308 1.00 93.38 82 LYS A O 1
ATOM 664 N N . LEU A 1 83 ? -16.403 -3.117 2.091 1.00 93.88 83 LEU A N 1
ATOM 665 C CA . LEU A 1 83 ? -16.909 -3.048 3.460 1.00 93.88 83 LEU A CA 1
ATOM 666 C C . LEU A 1 83 ? -17.794 -1.811 3.648 1.00 93.88 83 LEU A C 1
ATOM 668 O O . LEU A 1 83 ? -17.490 -0.733 3.141 1.00 93.88 83 LEU A O 1
ATOM 672 N N . THR A 1 84 ? -18.875 -1.948 4.417 1.00 93.38 84 THR A N 1
ATOM 673 C CA . THR A 1 84 ? -19.752 -0.822 4.793 1.00 93.38 84 THR A CA 1
ATOM 674 C C . THR A 1 84 ? -19.164 0.030 5.918 1.00 93.38 84 THR A C 1
ATOM 676 O O . THR A 1 84 ? -19.528 1.194 6.071 1.00 93.38 84 THR A O 1
ATOM 679 N N . LYS A 1 85 ? -18.243 -0.536 6.707 1.00 92.56 85 LYS A N 1
ATOM 680 C CA . LYS A 1 85 ? -17.497 0.137 7.776 1.00 92.56 85 LYS A CA 1
ATOM 681 C C 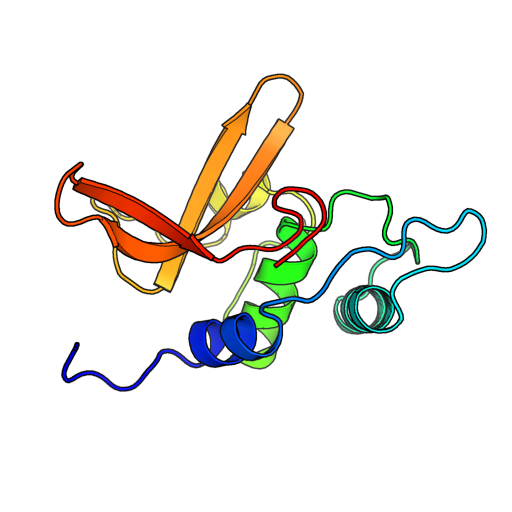. LYS A 1 85 ? -16.025 -0.295 7.730 1.00 92.56 85 LYS A C 1
ATOM 683 O O . LYS A 1 85 ? -15.754 -1.444 7.386 1.00 92.56 85 LYS A O 1
ATOM 688 N N . PRO A 1 86 ? -15.074 0.586 8.091 1.00 92.44 86 PRO A N 1
ATOM 689 C CA . PRO A 1 86 ? -13.659 0.232 8.120 1.00 92.44 86 PRO A CA 1
ATOM 690 C C . PRO A 1 86 ? -13.383 -0.824 9.197 1.00 92.44 86 PRO A C 1
ATOM 692 O O . PRO A 1 86 ? -13.905 -0.725 10.311 1.00 92.44 86 PRO A O 1
ATOM 695 N N . ALA A 1 87 ? -12.527 -1.789 8.872 1.00 94.06 87 ALA A N 1
ATOM 696 C CA . ALA A 1 87 ? -12.101 -2.866 9.759 1.00 94.06 87 ALA A CA 1
ATOM 697 C C . ALA A 1 87 ? -10.571 -2.919 9.835 1.00 94.06 87 ALA A C 1
ATOM 699 O O . ALA A 1 87 ? -9.881 -2.490 8.912 1.00 94.06 87 ALA A O 1
ATOM 700 N N . TYR A 1 88 ? -10.032 -3.447 10.934 1.00 95.00 88 TYR A N 1
ATOM 701 C CA . TYR A 1 88 ? -8.593 -3.670 11.045 1.00 95.00 88 TYR A CA 1
ATOM 702 C C . TYR A 1 88 ? -8.103 -4.563 9.896 1.00 95.00 88 TYR A C 1
ATOM 704 O O . TYR A 1 88 ? -8.713 -5.582 9.578 1.00 95.00 88 TYR A O 1
ATOM 712 N N . GLY A 1 89 ? -7.023 -4.134 9.255 1.00 95.12 89 GLY A N 1
ATOM 713 C CA . GLY A 1 89 ? -6.395 -4.800 8.128 1.00 95.12 89 GLY A CA 1
ATOM 714 C C . GLY A 1 89 ? -7.039 -4.565 6.768 1.00 95.12 89 GLY A C 1
ATOM 715 O O . GLY A 1 89 ? -6.453 -4.973 5.765 1.00 95.12 89 GLY A O 1
ATOM 716 N N . CYS A 1 90 ? -8.202 -3.908 6.689 1.00 95.81 90 CYS A N 1
ATOM 717 C CA . CYS A 1 90 ? -8.816 -3.642 5.394 1.00 95.81 90 CYS A CA 1
ATOM 718 C C . CYS A 1 90 ? -7.987 -2.637 4.588 1.00 95.81 90 CYS A C 1
ATOM 720 O O . CYS A 1 90 ? -7.387 -1.707 5.138 1.00 95.81 90 CYS A O 1
ATOM 722 N N . VAL A 1 91 ? -8.013 -2.791 3.267 1.00 96.75 91 VAL A N 1
ATOM 723 C CA . VAL A 1 91 ? -7.454 -1.803 2.350 1.00 96.75 91 VAL A CA 1
ATOM 724 C C . VAL A 1 91 ? -8.363 -0.572 2.328 1.00 96.75 91 VAL A C 1
ATOM 726 O O . VAL A 1 91 ? -9.566 -0.676 2.098 1.00 96.75 91 VAL A O 1
ATOM 729 N N . ALA A 1 92 ? -7.787 0.600 2.572 1.00 95.88 92 ALA A N 1
ATOM 730 C CA . ALA A 1 92 ? -8.433 1.895 2.435 1.00 95.88 92 ALA A CA 1
ATOM 731 C C . ALA A 1 92 ? -7.851 2.636 1.229 1.00 95.88 92 ALA A C 1
ATOM 733 O O . ALA A 1 92 ? -6.641 2.869 1.152 1.00 95.88 92 ALA A O 1
ATOM 734 N N . VAL A 1 93 ? -8.735 3.043 0.319 1.00 95.00 93 VAL A N 1
ATOM 735 C CA . VAL A 1 93 ? -8.403 3.849 -0.859 1.00 95.00 93 VAL A CA 1
ATOM 736 C C . VAL A 1 93 ? -8.840 5.290 -0.606 1.00 95.00 93 VAL A C 1
ATOM 738 O O . VAL A 1 93 ? -9.980 5.540 -0.219 1.00 95.00 93 VAL A O 1
ATOM 741 N N . LYS A 1 94 ? -7.934 6.242 -0.826 1.00 91.25 94 LYS A N 1
ATOM 742 C CA . LYS A 1 94 ? -8.204 7.683 -0.785 1.00 91.25 94 LYS A CA 1
ATOM 743 C C . LYS A 1 94 ? -8.074 8.245 -2.194 1.00 91.25 94 LYS A C 1
ATOM 745 O O . LYS A 1 94 ? -7.112 7.936 -2.885 1.00 91.25 94 LYS A O 1
ATOM 750 N N . THR A 1 95 ? -9.000 9.092 -2.612 1.00 88.06 95 THR A N 1
ATOM 751 C CA . THR A 1 95 ? -8.905 9.848 -3.869 1.00 88.06 95 THR A CA 1
ATOM 752 C C . THR A 1 95 ? -8.284 11.218 -3.610 1.00 88.06 95 THR A C 1
ATOM 754 O O . THR A 1 95 ? -8.544 11.827 -2.573 1.00 88.06 95 THR A O 1
ATOM 757 N N . ARG A 1 96 ? -7.483 11.722 -4.549 1.00 82.31 96 ARG A N 1
ATOM 758 C CA . ARG A 1 96 ? -6.926 13.083 -4.546 1.00 82.31 96 ARG A CA 1
ATOM 759 C C . ARG A 1 96 ? -6.895 13.638 -5.970 1.00 82.31 96 ARG A C 1
ATOM 761 O O . ARG A 1 96 ? -7.002 12.884 -6.935 1.00 82.31 96 ARG A O 1
ATOM 768 N N . ILE A 1 97 ? -6.725 14.949 -6.117 1.00 79.81 97 ILE A N 1
ATOM 769 C CA . ILE A 1 97 ? -6.471 15.539 -7.438 1.00 79.81 97 ILE A CA 1
ATOM 770 C C . ILE A 1 97 ? -5.187 14.902 -7.996 1.00 79.81 97 ILE A C 1
ATOM 772 O O . ILE A 1 97 ? -4.175 14.841 -7.300 1.00 79.81 97 ILE A O 1
ATOM 776 N N . GLY A 1 98 ? -5.257 14.357 -9.212 1.00 76.75 98 GLY A N 1
ATOM 777 C CA . GLY A 1 98 ? -4.132 13.667 -9.853 1.00 76.75 98 GLY A CA 1
ATOM 778 C C . GLY A 1 98 ? -3.939 12.190 -9.474 1.00 76.75 98 GLY A C 1
ATOM 779 O O . GLY A 1 98 ? -2.952 11.600 -9.902 1.00 76.75 98 GLY A O 1
ATOM 780 N N . GLY A 1 99 ? -4.842 11.556 -8.706 1.00 84.69 99 GLY A N 1
ATOM 781 C CA . GLY A 1 99 ? -4.805 10.098 -8.513 1.00 84.69 99 GLY A CA 1
ATOM 782 C C . GLY A 1 99 ? -5.430 9.578 -7.218 1.00 84.69 99 GLY A C 1
ATOM 783 O O . GLY A 1 99 ? -6.374 10.143 -6.671 1.00 84.69 99 GLY A O 1
ATOM 784 N N . GLY A 1 100 ? -4.902 8.463 -6.714 1.00 91.56 100 GLY A N 1
ATOM 785 C CA . GLY A 1 100 ? -5.329 7.866 -5.450 1.00 91.56 100 GLY A CA 1
ATOM 786 C C . GLY A 1 100 ? -4.157 7.526 -4.535 1.00 91.56 100 GLY A C 1
ATOM 787 O O . GLY A 1 100 ? -3.003 7.526 -4.955 1.00 91.56 100 GLY A O 1
ATOM 788 N N . HIS A 1 101 ? -4.473 7.208 -3.284 1.00 94.44 101 HIS A N 1
ATOM 789 C CA . HIS A 1 101 ? -3.572 6.603 -2.306 1.00 94.44 101 HIS A CA 1
ATOM 790 C C . HIS A 1 101 ? -4.202 5.326 -1.770 1.00 94.44 101 HIS A C 1
ATOM 792 O O . HIS A 1 101 ? -5.418 5.279 -1.586 1.00 94.44 101 HIS A O 1
ATOM 798 N N . VAL A 1 102 ? -3.392 4.319 -1.469 1.00 96.31 102 VAL A N 1
ATOM 799 C CA . VAL A 1 102 ? -3.864 3.072 -0.866 1.00 96.31 102 VAL A CA 1
ATOM 800 C C . VAL A 1 102 ? -3.009 2.707 0.346 1.00 96.31 102 VAL A C 1
ATOM 802 O O . VAL A 1 102 ? -1.817 2.998 0.393 1.00 96.31 102 VAL A O 1
ATOM 805 N N . CYS A 1 103 ? -3.649 2.160 1.377 1.00 97.12 103 CYS A N 1
ATOM 806 C CA . CYS A 1 103 ? -3.030 1.814 2.658 1.00 97.12 103 CYS A CA 1
ATOM 807 C C . CYS A 1 103 ? -3.893 0.797 3.417 1.00 97.12 103 CYS A C 1
ATOM 809 O O . CYS A 1 103 ? -5.057 0.600 3.076 1.00 97.12 103 CYS A O 1
ATOM 811 N N . PHE A 1 104 ? -3.358 0.188 4.470 1.00 97.62 104 PHE A N 1
ATOM 812 C CA . PHE A 1 104 ? -4.113 -0.642 5.405 1.00 97.62 104 PHE A CA 1
ATOM 813 C C . PHE A 1 104 ? -4.631 0.179 6.581 1.00 97.62 104 PHE A C 1
ATOM 815 O O . PHE A 1 104 ? -3.923 1.039 7.099 1.00 97.62 104 PHE A O 1
ATOM 822 N N . VAL A 1 105 ? -5.841 -0.111 7.056 1.00 96.56 105 VAL A N 1
ATOM 823 C CA . VAL A 1 105 ? -6.350 0.432 8.324 1.00 96.56 105 VAL A CA 1
ATOM 824 C C . VAL A 1 105 ? -5.771 -0.375 9.484 1.00 96.56 105 VAL A C 1
ATOM 826 O O . VAL A 1 105 ? -6.031 -1.568 9.590 1.00 96.56 105 VAL A O 1
ATOM 829 N N . ILE A 1 106 ? -5.028 0.264 10.387 1.00 95.25 106 ILE A N 1
ATOM 830 C CA . ILE A 1 106 ? -4.427 -0.399 11.562 1.00 95.25 106 ILE A CA 1
ATOM 831 C C . ILE A 1 106 ? -5.058 0.025 12.889 1.00 95.25 106 ILE A C 1
ATOM 833 O O . ILE A 1 106 ? -4.748 -0.545 13.933 1.00 95.25 106 ILE A O 1
ATOM 837 N N . GLY A 1 107 ? -5.960 1.004 12.870 1.00 92.81 107 GLY A N 1
ATOM 838 C CA . GLY A 1 107 ? -6.662 1.435 14.068 1.00 92.81 107 GLY A CA 1
ATOM 839 C C . GLY A 1 107 ? -7.462 2.711 13.870 1.00 92.81 107 GLY A C 1
ATOM 840 O O . GLY A 1 107 ? -7.736 3.146 12.750 1.00 92.81 107 GLY A O 1
ATOM 841 N N . LYS A 1 108 ? -7.835 3.309 14.998 1.00 93.88 108 LYS A N 1
ATOM 842 C CA . LYS A 1 108 ? -8.471 4.619 15.085 1.00 93.88 108 LYS A CA 1
ATOM 843 C C . LYS A 1 108 ? -7.789 5.413 16.180 1.00 93.88 108 LYS A C 1
ATOM 845 O O . LYS A 1 108 ? -7.501 4.869 17.246 1.00 93.88 108 LYS A O 1
ATOM 850 N N . ASP A 1 109 ? -7.543 6.678 15.899 1.00 92.94 109 ASP A N 1
ATOM 851 C CA . ASP A 1 109 ? -7.093 7.618 16.902 1.00 92.94 109 ASP A CA 1
ATOM 852 C C . ASP A 1 109 ? -8.207 7.822 17.938 1.00 92.94 109 ASP A C 1
ATOM 854 O O . ASP A 1 109 ? -9.379 7.972 17.581 1.00 92.94 109 ASP A O 1
ATOM 858 N N . LYS A 1 110 ? -7.853 7.780 19.226 1.00 91.25 110 LYS A N 1
ATOM 859 C CA . LYS A 1 110 ? -8.841 7.788 20.316 1.00 91.25 110 LYS A CA 1
ATOM 860 C C . LYS A 1 110 ? -9.508 9.148 20.494 1.00 91.25 110 LYS A C 1
ATOM 862 O O . LYS A 1 110 ? -10.664 9.182 20.900 1.00 91.25 110 LYS A O 1
ATOM 867 N N . SER A 1 111 ? -8.795 10.240 20.229 1.00 92.81 111 SER A N 1
ATOM 868 C CA . SER A 1 111 ? -9.302 11.594 20.468 1.00 92.81 111 SER A CA 1
ATOM 869 C C . SER A 1 111 ? -10.118 12.113 19.286 1.00 92.81 111 SER A C 1
ATOM 871 O O . SER A 1 111 ? -11.213 12.629 19.478 1.00 92.81 111 SER A O 1
ATOM 873 N N . SER A 1 112 ? -9.622 11.946 18.059 1.00 94.31 112 SER A N 1
ATOM 874 C CA . SER A 1 112 ? -10.281 12.452 16.848 1.00 94.31 112 SER A CA 1
ATOM 875 C C . SER A 1 112 ? -11.199 11.440 16.163 1.00 94.31 112 SER A C 1
ATOM 877 O O . SER A 1 112 ? -11.956 11.810 15.266 1.00 94.31 112 SER A O 1
ATOM 879 N N . GLY A 1 113 ? -11.098 10.152 16.503 1.00 91.81 113 GLY A N 1
ATOM 880 C CA . GLY A 1 113 ? -11.814 9.073 15.816 1.00 91.81 113 GLY A CA 1
ATOM 881 C C . GLY A 1 113 ? -11.333 8.806 14.383 1.00 91.81 113 GLY A C 1
ATOM 882 O O . GLY A 1 113 ? -11.892 7.939 13.701 1.00 91.81 113 GLY A O 1
ATOM 883 N N . LYS A 1 114 ? -10.304 9.522 13.906 1.00 93.50 114 LYS A N 1
ATOM 884 C CA . LYS A 1 114 ? -9.744 9.353 12.559 1.00 93.50 114 LYS A CA 1
ATOM 885 C C . LYS A 1 114 ? -9.108 7.974 12.412 1.00 93.50 114 LYS A C 1
ATOM 887 O O . LYS A 1 114 ? -8.526 7.435 13.350 1.00 93.50 114 LYS A O 1
ATOM 892 N N . LEU A 1 115 ? -9.200 7.404 11.212 1.00 93.94 115 LEU A N 1
ATOM 893 C CA . LEU A 1 115 ? -8.526 6.145 10.898 1.00 93.94 115 LEU A CA 1
ATOM 894 C C . LEU A 1 115 ? -7.010 6.333 10.941 1.00 93.94 115 LEU A C 1
ATOM 896 O O . LEU A 1 115 ? -6.477 7.258 10.328 1.00 93.94 115 LEU A O 1
ATOM 900 N N . VAL A 1 116 ? -6.337 5.416 11.629 1.00 94.00 116 VAL A N 1
ATOM 901 C CA . VAL A 1 116 ? -4.883 5.270 11.579 1.00 94.00 116 VAL A CA 1
ATOM 902 C C . VAL A 1 116 ? -4.581 4.244 10.501 1.00 94.00 116 VAL A C 1
ATOM 904 O O . VAL A 1 116 ? -5.098 3.122 10.539 1.00 94.00 116 VAL A O 1
ATOM 907 N N . CYS A 1 117 ? -3.762 4.640 9.534 1.00 95.06 117 CYS A N 1
ATOM 908 C CA . CYS A 1 117 ? -3.415 3.816 8.389 1.00 95.06 117 CYS A CA 1
ATOM 909 C C . CYS A 1 117 ? -1.910 3.548 8.341 1.00 95.06 117 CYS A C 1
ATOM 911 O O . CYS A 1 117 ? -1.130 4.394 8.761 1.00 95.06 117 CYS A O 1
ATOM 913 N N . LEU A 1 118 ? -1.533 2.406 7.774 1.00 95.56 118 LEU A N 1
ATOM 914 C CA . LEU A 1 118 ? -0.160 2.021 7.450 1.00 95.56 118 LEU A CA 1
ATOM 915 C C . LEU A 1 118 ? -0.076 1.767 5.945 1.00 95.56 118 LEU A C 1
ATOM 917 O O . LEU A 1 118 ? -0.873 0.994 5.412 1.00 95.56 118 LEU A O 1
ATOM 921 N N . GLY A 1 119 ? 0.825 2.430 5.231 1.00 94.38 119 GLY A N 1
ATOM 922 C CA . GLY A 1 119 ? 0.952 2.253 3.788 1.00 94.38 119 GLY A CA 1
ATOM 923 C C . GLY A 1 119 ? 2.290 2.741 3.261 1.00 94.38 119 GLY A C 1
ATOM 924 O O . GLY A 1 119 ? 2.977 3.505 3.916 1.00 94.38 119 GLY A O 1
ATOM 925 N N . GLY A 1 120 ? 2.632 2.318 2.050 1.00 90.94 120 GLY A N 1
ATOM 926 C CA . GLY A 1 120 ? 3.839 2.779 1.384 1.00 90.94 120 GLY A CA 1
ATOM 927 C C . GLY A 1 120 ? 3.668 4.151 0.753 1.00 90.94 120 GLY A C 1
ATOM 928 O O . GLY A 1 120 ? 2.550 4.596 0.460 1.00 90.94 120 GLY A O 1
ATOM 929 N N . ASN A 1 121 ? 4.804 4.785 0.502 1.00 84.62 121 ASN A N 1
ATOM 930 C CA . ASN A 1 121 ? 4.938 6.087 -0.125 1.00 84.62 121 ASN A CA 1
ATOM 931 C C . ASN A 1 121 ? 4.101 7.192 0.541 1.00 84.62 121 ASN A C 1
ATOM 933 O O . ASN A 1 121 ? 3.447 8.007 -0.116 1.00 84.62 121 ASN A O 1
ATOM 937 N N . GLN A 1 122 ? 4.049 7.177 1.870 1.00 77.81 122 GLN A N 1
ATOM 938 C CA . GLN A 1 122 ? 3.452 8.231 2.680 1.00 77.81 122 GLN A CA 1
ATOM 939 C C . GLN A 1 122 ? 4.569 9.196 3.046 1.00 77.81 122 GLN A C 1
ATOM 941 O O . GLN A 1 122 ? 5.385 8.902 3.911 1.00 77.81 122 GLN A O 1
ATOM 946 N N . SER A 1 123 ? 4.643 10.316 2.325 1.00 80.81 123 SER A N 1
ATOM 947 C CA . SER A 1 123 ? 5.807 11.212 2.385 1.00 80.81 123 SER A CA 1
ATOM 948 C C . SER A 1 123 ? 7.118 10.475 2.059 1.00 80.81 123 SER A C 1
ATOM 950 O O . SER A 1 123 ? 8.114 10.649 2.756 1.00 80.81 123 SER A O 1
ATOM 952 N N . ASN A 1 124 ? 7.093 9.622 1.026 1.00 78.31 124 ASN A N 1
ATOM 953 C CA . ASN A 1 124 ? 8.225 8.814 0.548 1.00 78.31 124 ASN A CA 1
ATOM 954 C C . ASN A 1 124 ? 8.744 7.791 1.574 1.00 78.31 124 ASN A C 1
ATOM 956 O O . ASN A 1 124 ? 9.911 7.397 1.556 1.00 78.31 124 ASN A O 1
ATOM 960 N N . MET A 1 125 ? 7.864 7.346 2.477 1.00 82.62 125 MET A N 1
ATOM 961 C CA . MET A 1 125 ? 8.176 6.394 3.542 1.00 82.62 125 MET A CA 1
ATOM 962 C C . MET A 1 125 ? 7.047 5.377 3.775 1.00 82.62 125 MET A C 1
ATOM 964 O O . MET A 1 125 ? 5.940 5.532 3.246 1.00 82.62 125 MET A O 1
ATOM 968 N N . VAL A 1 126 ? 7.353 4.343 4.566 1.00 78.88 126 VAL A N 1
ATOM 969 C CA . VAL A 1 126 ? 6.387 3.471 5.264 1.00 78.88 126 VAL A CA 1
ATOM 970 C C . VAL A 1 126 ? 6.316 3.849 6.741 1.00 78.88 126 VAL A C 1
ATOM 972 O O . VAL A 1 126 ? 7.395 3.954 7.376 1.00 78.88 126 VAL A O 1
#

Sequence (126 aa):
MSNYPELPWIAEARKHIGLKEDTSKFKHSPTILSWLKALGAWWMDDETPWCGTFVAHCLQTAGIKFPKDWFRALAYLSGGTKLTKPAYGCVAVKTRIGGGHVCFVIGKDKSSGKLVCLGGNQSNMV